Protein AF-A0A7S2KWD7-F1 (afdb_monomer_lite)

Structure (mmCIF, N/CA/C/O backbone):
data_AF-A0A7S2KWD7-F1
#
_entry.id   AF-A0A7S2KWD7-F1
#
loop_
_atom_site.group_PDB
_atom_site.id
_atom_site.type_symbol
_atom_site.label_atom_id
_atom_site.label_alt_id
_atom_site.label_comp_id
_atom_site.label_asym_id
_atom_site.label_entity_id
_atom_site.label_seq_id
_atom_site.pdbx_PDB_ins_code
_atom_site.Cartn_x
_atom_site.Cartn_y
_atom_site.Cartn_z
_atom_site.occupancy
_atom_site.B_iso_or_equiv
_atom_site.auth_seq_id
_atom_site.auth_comp_id
_atom_site.auth_asym_id
_atom_site.auth_atom_id
_atom_site.pdbx_PDB_model_num
ATOM 1 N N . ALA A 1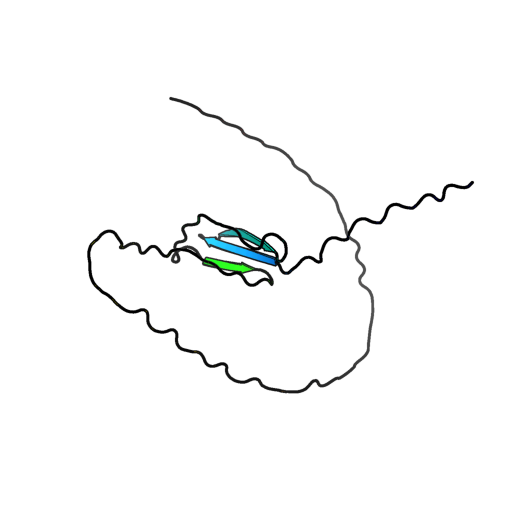 1 ? -56.357 11.010 29.139 1.00 71.75 1 ALA A N 1
ATOM 2 C CA . ALA A 1 1 ? -55.331 9.979 28.880 1.00 71.75 1 ALA A CA 1
ATOM 3 C C . ALA A 1 1 ? -54.071 10.663 28.357 1.00 71.75 1 ALA A C 1
ATOM 5 O O . ALA A 1 1 ? -54.087 11.171 27.242 1.00 71.75 1 ALA A O 1
ATOM 6 N N . ALA A 1 2 ? -53.022 10.767 29.175 1.00 66.56 2 ALA A N 1
ATOM 7 C CA . ALA A 1 2 ? -51.759 11.371 28.756 1.00 66.56 2 ALA A CA 1
ATOM 8 C C . ALA A 1 2 ? -51.021 10.394 27.831 1.00 66.56 2 ALA A C 1
ATOM 10 O O . ALA A 1 2 ? -50.667 9.289 28.241 1.00 66.56 2 ALA A O 1
ATOM 11 N N . ARG A 1 3 ? -50.831 10.773 26.564 1.00 73.19 3 ARG A N 1
ATOM 12 C CA . ARG A 1 3 ? -50.020 9.997 25.624 1.00 73.19 3 ARG A CA 1
ATOM 13 C C . ARG A 1 3 ? -48.555 10.194 26.002 1.00 73.19 3 ARG A C 1
ATOM 15 O O . ARG A 1 3 ? -48.004 11.272 25.809 1.00 73.19 3 ARG A O 1
ATOM 22 N N . SER A 1 4 ? -47.950 9.162 26.583 1.00 80.06 4 SER A N 1
ATOM 23 C CA . SER A 1 4 ? -46.514 9.123 26.851 1.00 80.06 4 SER A CA 1
ATOM 24 C C . SER A 1 4 ? -45.767 9.181 25.516 1.00 80.06 4 SER A C 1
ATOM 26 O O . SER A 1 4 ? -45.816 8.238 24.724 1.00 80.06 4 SER A O 1
ATOM 28 N N . ALA A 1 5 ? -45.133 10.320 25.236 1.00 79.56 5 ALA A N 1
ATOM 29 C CA . ALA A 1 5 ? -44.281 10.488 24.071 1.00 79.56 5 ALA A CA 1
ATOM 30 C C . ALA A 1 5 ? -43.017 9.644 24.273 1.00 79.56 5 ALA A C 1
ATOM 32 O O . ALA A 1 5 ? -42.166 9.963 25.106 1.00 79.56 5 ALA A O 1
ATOM 33 N N . ARG A 1 6 ? -42.899 8.541 23.527 1.00 84.50 6 ARG A N 1
ATOM 34 C CA . ARG A 1 6 ? -41.648 7.783 23.473 1.00 84.50 6 ARG A CA 1
ATOM 35 C C . ARG A 1 6 ? -40.600 8.669 22.815 1.00 84.50 6 ARG A C 1
ATOM 37 O O . ARG A 1 6 ? -40.788 9.118 21.687 1.00 84.50 6 ARG A O 1
ATOM 44 N N . ARG A 1 7 ? -39.507 8.930 23.531 1.00 86.25 7 ARG A N 1
ATOM 45 C CA . ARG A 1 7 ? -38.340 9.582 22.938 1.00 86.25 7 ARG A CA 1
ATOM 46 C C . ARG A 1 7 ? -37.785 8.683 21.827 1.00 86.25 7 ARG A C 1
ATOM 48 O O . ARG A 1 7 ? -37.736 7.467 22.032 1.00 86.25 7 ARG A O 1
ATOM 55 N N . PRO A 1 8 ? -37.386 9.255 20.680 1.00 86.62 8 PRO A N 1
ATOM 56 C CA . PRO A 1 8 ? -36.712 8.491 19.643 1.00 86.62 8 PRO A CA 1
ATOM 57 C C . PRO A 1 8 ? -35.445 7.862 20.225 1.00 86.62 8 PRO A C 1
ATOM 59 O O . PRO A 1 8 ? -34.755 8.475 21.046 1.00 86.62 8 PRO A O 1
ATOM 62 N N . ALA A 1 9 ? -35.175 6.617 19.832 1.00 90.19 9 ALA A N 1
ATOM 63 C CA . ALA A 1 9 ? -33.938 5.952 20.205 1.00 90.19 9 ALA A CA 1
ATOM 64 C C . ALA A 1 9 ? -32.745 6.756 19.653 1.00 90.19 9 ALA A C 1
ATOM 66 O O . ALA A 1 9 ? -32.841 7.290 18.544 1.00 90.19 9 ALA A O 1
ATOM 67 N N . PRO A 1 10 ? -31.640 6.874 20.409 1.00 91.44 10 PRO A N 1
ATOM 68 C CA . PRO A 1 10 ? -30.442 7.523 19.898 1.00 91.44 10 PRO A CA 1
ATOM 69 C C . PRO A 1 10 ? -29.923 6.770 18.664 1.00 91.44 10 PRO A C 1
ATOM 71 O O . PRO A 1 10 ? -30.081 5.545 18.593 1.00 91.44 10 PRO A O 1
ATOM 74 N N . PRO A 1 11 ? -29.299 7.473 17.703 1.00 90.75 11 PRO A N 1
ATOM 75 C CA . PRO A 1 11 ? -28.731 6.825 16.531 1.00 90.75 11 PRO A CA 1
ATOM 76 C C . PRO A 1 11 ? -27.655 5.806 16.944 1.00 90.75 11 PRO A C 1
ATOM 78 O O . PRO A 1 11 ? -26.985 5.994 17.970 1.00 90.75 11 PRO A O 1
ATOM 81 N N . PRO A 1 12 ? -27.481 4.721 16.169 1.00 88.25 12 PRO A N 1
ATOM 82 C CA . PRO A 1 12 ? -26.415 3.761 16.417 1.00 88.25 12 PRO A CA 1
ATOM 83 C C . PRO A 1 12 ? -25.060 4.473 16.368 1.00 88.25 12 PRO A C 1
ATOM 85 O O . PRO A 1 12 ? -24.816 5.322 15.509 1.00 88.25 12 PRO A O 1
ATOM 88 N N . ARG A 1 13 ? -24.173 4.144 17.313 1.00 86.19 13 ARG A N 1
ATOM 89 C CA . ARG A 1 13 ? -22.806 4.675 17.296 1.00 86.19 13 ARG A CA 1
ATOM 90 C C . ARG A 1 13 ? -22.048 4.057 16.119 1.00 86.19 13 ARG A C 1
ATOM 92 O O . ARG A 1 13 ? -22.214 2.857 15.888 1.00 86.19 13 ARG A O 1
ATOM 99 N N . PRO A 1 14 ? -21.204 4.828 15.414 1.00 81.25 14 PRO A N 1
ATOM 100 C CA . PRO A 1 14 ? -20.344 4.260 14.390 1.00 81.25 14 PRO A CA 1
ATOM 101 C C . PRO A 1 14 ? -19.397 3.225 15.020 1.00 81.25 14 PRO A C 1
ATOM 103 O O . PRO A 1 14 ? -19.004 3.383 16.184 1.00 81.25 14 PRO A O 1
ATOM 106 N N . PRO A 1 15 ? -19.038 2.161 14.282 1.00 78.19 15 PRO A N 1
ATOM 107 C CA . PRO A 1 15 ? -18.073 1.184 14.761 1.00 78.19 15 PRO A CA 1
ATOM 108 C C . PRO A 1 15 ? -16.725 1.864 15.059 1.00 78.19 15 PRO A C 1
ATOM 110 O O . PRO A 1 15 ? -16.382 2.866 14.419 1.00 78.19 15 PRO A O 1
ATOM 113 N N . PRO A 1 16 ? -15.951 1.350 16.033 1.00 81.81 16 PRO A N 1
ATOM 114 C CA . PRO A 1 16 ? -14.609 1.852 16.289 1.00 81.81 16 PRO A CA 1
ATOM 115 C C . PRO A 1 16 ? -13.779 1.746 15.007 1.00 81.81 16 PRO A C 1
ATOM 117 O O . PRO A 1 16 ? -13.805 0.724 14.325 1.00 81.81 16 PRO A O 1
ATOM 120 N N . ALA A 1 17 ? -13.063 2.817 14.666 1.00 86.44 17 ALA A N 1
ATOM 121 C CA . ALA A 1 17 ? -12.204 2.824 13.492 1.00 86.44 17 ALA A CA 1
ATOM 122 C C . ALA A 1 17 ? -11.122 1.746 13.650 1.00 86.44 17 ALA A C 1
ATOM 124 O O . ALA A 1 17 ? -10.287 1.838 14.552 1.00 86.44 17 ALA A O 1
ATOM 125 N N . GLY A 1 18 ? -11.160 0.737 12.779 1.00 90.44 18 GLY A N 1
ATOM 126 C CA . GLY A 1 18 ? -10.138 -0.297 12.721 1.00 90.44 18 GLY A CA 1
ATOM 127 C C . GLY A 1 18 ? -8.764 0.254 12.309 1.00 90.44 18 GLY A C 1
ATOM 128 O O . GLY A 1 18 ? -8.650 1.421 11.902 1.00 90.44 18 GLY A O 1
ATOM 129 N N . PRO A 1 19 ? -7.706 -0.569 12.421 1.00 95.94 19 PRO A N 1
ATOM 130 C CA . PRO A 1 19 ? -6.393 -0.297 11.849 1.00 95.94 19 PRO A CA 1
ATOM 131 C C . PRO A 1 19 ? -6.473 0.222 10.409 1.00 95.94 19 PRO A C 1
ATOM 133 O O . PRO A 1 19 ? -7.304 -0.212 9.613 1.00 95.94 19 PRO A O 1
ATOM 136 N N . ALA A 1 20 ? -5.577 1.146 10.070 1.00 96.94 20 ALA A N 1
ATOM 137 C CA . ALA A 1 20 ? -5.465 1.705 8.729 1.00 96.94 20 ALA A CA 1
ATOM 138 C C . ALA A 1 20 ? -4.027 1.605 8.215 1.00 96.94 20 ALA A C 1
ATOM 140 O O . ALA A 1 20 ? -3.071 1.602 9.007 1.00 96.94 20 ALA A O 1
ATOM 141 N N . ALA A 1 21 ? -3.890 1.550 6.893 1.00 98.25 21 ALA A N 1
ATOM 142 C CA . ALA A 1 21 ? -2.627 1.609 6.179 1.00 98.25 21 ALA A CA 1
ATOM 143 C C . ALA A 1 21 ? -2.726 2.508 4.941 1.00 98.25 21 ALA A C 1
ATOM 145 O O . ALA A 1 21 ? -3.780 2.638 4.326 1.00 98.25 21 ALA A O 1
ATOM 146 N N . LYS A 1 22 ? -1.608 3.128 4.575 1.00 98.31 22 LYS A N 1
ATOM 147 C CA . LYS A 1 22 ? -1.420 3.871 3.332 1.00 98.31 22 LYS A CA 1
ATOM 148 C C . LYS A 1 22 ? -0.261 3.251 2.569 1.00 98.31 22 LYS A C 1
ATOM 150 O O . LYS A 1 22 ? 0.811 3.053 3.145 1.00 98.31 22 LYS A O 1
ATOM 155 N N . VAL A 1 23 ? -0.482 2.939 1.301 1.00 98.25 23 VAL A N 1
ATOM 156 C CA . VAL A 1 23 ? 0.549 2.423 0.399 1.00 98.25 23 VAL A CA 1
ATOM 157 C C . VAL A 1 23 ? 1.126 3.597 -0.373 1.00 98.25 23 VAL A C 1
ATOM 159 O O . VAL A 1 23 ? 0.378 4.423 -0.895 1.00 98.25 23 VAL A O 1
ATOM 162 N N . PHE A 1 24 ? 2.450 3.669 -0.428 1.00 98.44 24 PHE A N 1
ATOM 163 C CA . PHE A 1 24 ? 3.175 4.724 -1.110 1.00 98.44 24 PHE A CA 1
ATOM 164 C C . PHE A 1 24 ? 4.118 4.159 -2.165 1.00 98.44 24 PHE A C 1
ATOM 166 O O . PHE A 1 24 ? 4.769 3.138 -1.928 1.00 98.44 24 PHE A O 1
ATOM 173 N N . VAL A 1 25 ? 4.242 4.884 -3.271 1.00 98.19 25 VAL A N 1
ATOM 174 C CA . VAL A 1 25 ? 5.248 4.675 -4.313 1.00 98.19 25 VAL A CA 1
ATOM 175 C C . VAL A 1 25 ? 6.177 5.882 -4.302 1.00 98.19 25 VAL A C 1
ATOM 177 O O . VAL A 1 25 ? 5.710 7.015 -4.354 1.00 98.19 25 VAL A O 1
ATOM 180 N N . GLU A 1 26 ? 7.478 5.649 -4.194 1.00 98.12 26 GLU A N 1
ATOM 181 C CA . GLU A 1 26 ? 8.504 6.684 -4.322 1.00 98.12 26 GLU A CA 1
ATOM 182 C C . GLU A 1 26 ? 9.200 6.535 -5.676 1.00 98.12 26 GLU A C 1
ATOM 184 O O . GLU A 1 26 ? 9.701 5.449 -5.964 1.00 98.12 26 GLU A O 1
ATOM 189 N N . ARG A 1 27 ? 9.211 7.590 -6.497 1.00 97.38 27 ARG A N 1
ATOM 190 C CA . ARG A 1 27 ? 9.864 7.633 -7.815 1.00 97.38 27 ARG A CA 1
ATOM 191 C C . ARG A 1 27 ? 10.443 9.027 -8.034 1.00 97.38 27 ARG A C 1
ATOM 193 O O . ARG A 1 27 ? 9.786 10.015 -7.734 1.00 97.38 27 ARG A O 1
ATOM 200 N N . GLY A 1 28 ? 11.686 9.116 -8.509 1.00 95.44 28 GLY A N 1
ATOM 201 C CA . GLY A 1 28 ? 12.330 10.414 -8.764 1.00 95.44 28 GLY A CA 1
ATOM 202 C C . GLY A 1 28 ? 12.528 11.290 -7.516 1.00 95.44 28 GLY A C 1
ATOM 203 O O . GLY A 1 28 ? 12.679 12.498 -7.638 1.00 95.44 28 GLY A O 1
ATOM 204 N N . GLY A 1 29 ? 12.518 10.700 -6.315 1.00 95.62 29 GLY A N 1
ATOM 205 C CA . GLY A 1 29 ? 12.588 11.435 -5.045 1.00 95.62 29 GLY A CA 1
ATOM 206 C C . GLY A 1 29 ? 11.244 11.980 -4.548 1.00 95.62 29 GLY A C 1
ATOM 207 O O . GLY A 1 29 ? 11.178 12.495 -3.433 1.00 95.62 29 GLY A O 1
ATOM 208 N N . GLU A 1 30 ? 10.170 11.816 -5.320 1.00 97.88 30 GLU A N 1
ATOM 209 C CA . GLU A 1 30 ? 8.810 12.168 -4.922 1.00 97.88 30 GLU A CA 1
ATOM 210 C C . GLU A 1 30 ? 8.051 10.940 -4.424 1.00 97.88 30 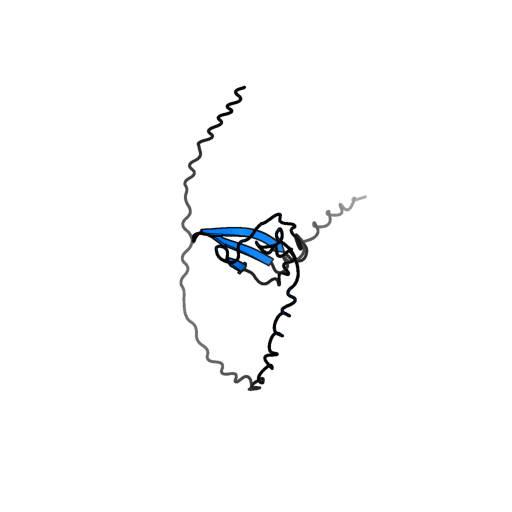GLU A C 1
ATOM 212 O O . GLU A 1 30 ? 8.280 9.817 -4.877 1.00 97.88 30 GLU A O 1
ATOM 217 N N . LYS A 1 31 ? 7.141 11.144 -3.466 1.00 98.12 31 LYS A N 1
ATOM 218 C CA . LYS A 1 31 ? 6.403 10.071 -2.795 1.00 98.12 31 LYS A CA 1
ATOM 219 C C . LYS A 1 31 ? 4.898 10.256 -2.951 1.00 98.12 31 LYS A C 1
ATOM 221 O O . LYS A 1 31 ? 4.323 11.182 -2.387 1.00 98.12 31 LYS A O 1
ATOM 226 N N . TYR A 1 32 ? 4.253 9.301 -3.610 1.00 98.25 32 TYR A N 1
ATOM 227 C CA . TYR A 1 32 ? 2.828 9.320 -3.937 1.00 98.25 32 TYR A CA 1
ATOM 228 C C . TYR A 1 32 ? 2.061 8.307 -3.093 1.00 98.25 32 TYR A C 1
ATOM 230 O O . TYR A 1 32 ? 2.498 7.167 -2.940 1.00 98.25 32 TYR A O 1
ATOM 238 N N . ALA A 1 33 ? 0.910 8.697 -2.543 1.00 98.00 33 ALA A N 1
ATOM 239 C CA . ALA A 1 33 ? 0.003 7.775 -1.862 1.00 98.00 33 ALA A CA 1
ATOM 240 C C . ALA A 1 33 ? -0.955 7.148 -2.884 1.00 98.00 33 ALA A C 1
ATOM 242 O O . ALA A 1 33 ? -1.816 7.840 -3.414 1.00 98.00 33 ALA A O 1
ATOM 243 N N . VAL A 1 34 ? -0.820 5.845 -3.141 1.00 98.06 34 VAL A N 1
ATOM 244 C CA . VAL A 1 34 ? -1.590 5.143 -4.189 1.00 98.06 34 VAL A CA 1
ATOM 245 C C . VAL A 1 34 ? -2.814 4.398 -3.654 1.00 98.06 34 VAL A C 1
ATOM 247 O O . VAL A 1 34 ? -3.743 4.123 -4.400 1.00 98.06 34 VAL A O 1
ATOM 250 N N . ALA A 1 35 ? -2.846 4.076 -2.357 1.00 98.12 35 ALA A N 1
ATOM 251 C CA . ALA A 1 35 ? -4.017 3.475 -1.720 1.00 98.12 35 ALA A CA 1
ATOM 252 C C . ALA A 1 35 ? -4.099 3.823 -0.231 1.00 98.12 35 ALA A C 1
ATOM 254 O O . ALA A 1 35 ? -3.082 3.889 0.463 1.00 98.12 35 ALA A O 1
ATOM 255 N N . CYS A 1 36 ? -5.326 3.978 0.272 1.00 97.62 36 CYS A N 1
ATOM 256 C CA . CYS A 1 36 ? -5.637 4.090 1.695 1.00 97.62 36 CYS A CA 1
ATOM 257 C C . CYS A 1 36 ? -6.588 2.953 2.084 1.00 97.62 36 CYS A C 1
ATOM 259 O O . CYS A 1 36 ? -7.724 2.910 1.625 1.00 97.62 36 CYS A O 1
ATOM 261 N N . LEU A 1 37 ? -6.120 2.043 2.933 1.00 97.38 37 LEU A N 1
ATOM 262 C CA . LEU A 1 37 ? -6.864 0.872 3.385 1.00 97.38 37 LEU A CA 1
ATOM 263 C C . LEU A 1 37 ? -7.236 1.011 4.862 1.00 97.38 37 LEU A C 1
ATOM 265 O O . LEU A 1 37 ? -6.463 1.544 5.665 1.00 97.38 37 LEU A O 1
ATOM 269 N N . LYS A 1 38 ? -8.416 0.520 5.233 1.00 96.62 38 LYS A N 1
ATOM 270 C CA . LYS A 1 38 ? -8.940 0.556 6.599 1.00 96.62 38 LYS A CA 1
ATOM 271 C C . LYS A 1 38 ? -9.779 -0.685 6.888 1.00 96.62 38 LYS A C 1
ATOM 273 O O . LYS A 1 38 ? -10.739 -0.954 6.172 1.00 96.62 38 LYS A O 1
ATOM 278 N N . GLU A 1 39 ? -9.445 -1.376 7.973 1.00 94.12 39 GLU A N 1
ATOM 279 C CA . GLU A 1 39 ? -10.181 -2.550 8.452 1.00 94.12 39 GLU A CA 1
ATOM 280 C C . GLU A 1 39 ? -11.627 -2.179 8.819 1.00 94.12 39 GLU A C 1
ATOM 282 O O . GLU A 1 39 ? -11.876 -1.155 9.471 1.00 94.12 39 GLU A O 1
ATOM 287 N N . GLY A 1 40 ? -12.583 -2.991 8.362 1.00 91.38 40 GLY A N 1
ATOM 288 C CA . GLY A 1 40 ? -14.017 -2.713 8.483 1.00 91.38 40 GLY A CA 1
ATOM 289 C C . GLY A 1 40 ? -14.528 -1.574 7.588 1.00 91.38 40 GLY A C 1
ATOM 290 O O . GLY A 1 40 ? -15.636 -1.080 7.803 1.00 91.38 40 GLY A O 1
ATOM 291 N N . GLY A 1 41 ? -13.723 -1.126 6.620 1.00 92.56 41 GLY A N 1
ATOM 292 C CA . GLY A 1 41 ? -14.074 -0.117 5.620 1.00 92.56 41 GLY A CA 1
ATOM 293 C C . GLY A 1 41 ? -13.579 -0.524 4.233 1.00 92.56 41 GLY A C 1
ATOM 294 O O . GLY A 1 41 ? -14.095 -1.467 3.641 1.00 92.56 41 GLY A O 1
ATOM 295 N N . GLN A 1 42 ? -12.581 0.190 3.708 1.00 95.00 42 GLN A N 1
ATOM 296 C CA . GLN A 1 42 ? -11.936 -0.149 2.439 1.00 95.00 42 GLN A CA 1
ATOM 297 C C . GLN A 1 42 ? -10.762 -1.098 2.687 1.00 95.00 42 GLN A C 1
ATOM 299 O O . GLN A 1 42 ? -9.652 -0.669 2.992 1.00 95.00 42 GLN A O 1
ATOM 304 N N . GLU A 1 43 ? -11.017 -2.398 2.588 1.00 95.75 43 GLU A N 1
ATOM 305 C CA . GLU A 1 43 ? -10.027 -3.439 2.904 1.00 95.75 43 GLU A CA 1
ATOM 306 C C . GLU A 1 43 ? -9.208 -3.878 1.681 1.00 95.75 43 GLU A C 1
ATOM 308 O O . GLU A 1 43 ? -8.120 -4.429 1.829 1.00 95.75 43 GLU A O 1
ATOM 313 N N . CYS A 1 44 ? -9.694 -3.586 0.471 1.00 96.50 44 CYS A N 1
ATOM 314 C CA . CYS A 1 44 ? -9.007 -3.854 -0.789 1.00 96.50 44 CYS A CA 1
ATOM 315 C C . CYS A 1 44 ? -9.108 -2.654 -1.742 1.00 96.50 44 CYS A C 1
ATOM 317 O O . CYS A 1 44 ? -10.039 -1.851 -1.667 1.00 96.50 44 CYS A O 1
ATOM 319 N N . CYS A 1 45 ? -8.119 -2.520 -2.624 1.00 97.62 45 CYS A N 1
ATOM 320 C CA . CYS A 1 45 ? -8.066 -1.489 -3.654 1.00 97.62 45 CYS A CA 1
ATOM 321 C C . CYS A 1 45 ? -7.364 -2.089 -4.875 1.00 97.62 45 CYS A C 1
ATOM 323 O O . CYS A 1 45 ? -6.202 -2.479 -4.769 1.00 97.62 45 CYS A O 1
ATOM 325 N N . ALA A 1 46 ? -8.077 -2.210 -5.996 1.00 97.88 46 ALA A N 1
ATOM 326 C CA . ALA A 1 46 ? -7.480 -2.620 -7.262 1.00 97.88 46 ALA A CA 1
ATOM 327 C C . ALA A 1 46 ? -6.801 -1.402 -7.890 1.00 97.88 46 ALA A C 1
ATOM 329 O O . ALA A 1 46 ? -7.399 -0.329 -7.954 1.00 97.88 46 ALA A O 1
ATOM 330 N N . LEU A 1 47 ? -5.551 -1.569 -8.303 1.00 97.19 47 LEU A N 1
ATOM 331 C CA . LEU A 1 47 ? -4.741 -0.518 -8.899 1.00 97.19 47 LEU A CA 1
ATOM 332 C C . LEU A 1 47 ? -4.194 -1.043 -10.221 1.00 97.19 47 LEU A C 1
ATOM 334 O O . LEU A 1 47 ? -3.721 -2.178 -10.270 1.00 97.19 47 LEU A O 1
ATOM 338 N N . ASP A 1 48 ? -4.244 -0.213 -11.254 1.00 96.94 48 ASP A N 1
ATOM 339 C CA . ASP A 1 48 ? -3.578 -0.470 -12.526 1.00 96.94 48 ASP A CA 1
ATOM 340 C C . ASP A 1 48 ? -2.259 0.309 -12.527 1.00 96.94 48 ASP A C 1
ATOM 342 O O . ASP A 1 48 ? -2.227 1.511 -12.790 1.00 96.94 48 ASP A O 1
ATOM 346 N N . LEU A 1 49 ? -1.191 -0.339 -12.055 1.00 95.25 49 LEU A N 1
ATOM 347 C CA . LEU A 1 49 ? 0.118 0.283 -11.860 1.00 95.25 49 LEU A CA 1
ATOM 348 C C . LEU A 1 49 ? 1.213 -0.580 -12.474 1.00 95.25 49 LEU A C 1
ATOM 350 O O . LEU A 1 49 ? 1.394 -1.735 -12.089 1.00 95.25 49 LEU A O 1
ATOM 354 N N . PHE A 1 50 ? 2.015 0.043 -13.331 1.00 94.69 50 PHE A N 1
ATOM 355 C CA . PHE A 1 50 ? 3.269 -0.507 -13.827 1.00 94.69 50 PHE A CA 1
ATOM 356 C C . PHE A 1 50 ? 4.416 0.104 -13.021 1.00 94.69 50 PHE A C 1
ATOM 358 O O . PHE A 1 50 ? 4.565 1.325 -12.960 1.00 94.69 50 PHE A O 1
ATOM 365 N N . LEU A 1 51 ? 5.19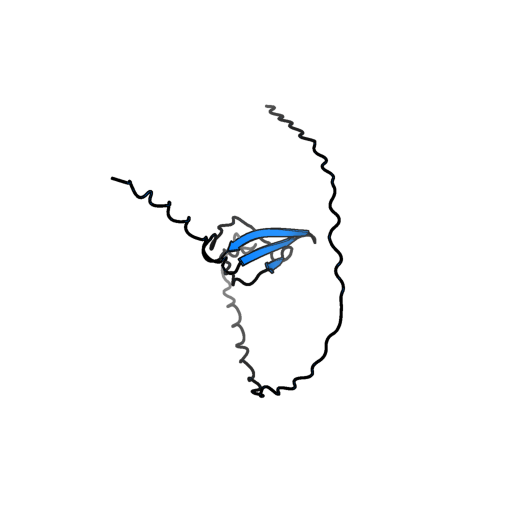9 -0.742 -12.349 1.00 94.44 51 LEU A N 1
ATOM 366 C CA . LEU A 1 51 ? 6.284 -0.313 -11.468 1.00 94.44 51 LEU A CA 1
ATOM 367 C C . LEU A 1 51 ? 7.605 -0.926 -11.928 1.00 94.44 51 LEU A C 1
ATOM 3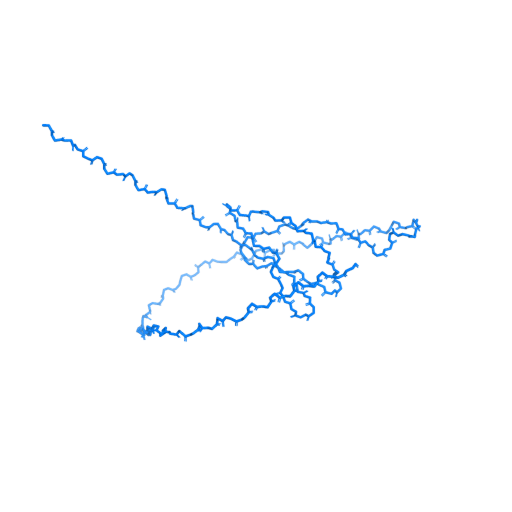69 O O . LEU A 1 51 ? 7.768 -2.144 -11.878 1.00 94.44 51 LEU A O 1
ATOM 373 N N . ASP A 1 52 ? 8.568 -0.080 -12.290 1.00 93.62 52 ASP A N 1
ATOM 374 C CA . ASP A 1 52 ? 9.953 -0.512 -12.469 1.00 93.62 52 ASP A CA 1
ATOM 375 C C . ASP A 1 52 ? 10.670 -0.509 -11.113 1.00 93.62 52 ASP A C 1
ATOM 377 O O . ASP A 1 52 ? 10.841 0.534 -10.483 1.00 93.62 52 ASP A O 1
ATOM 381 N N . LEU A 1 53 ? 11.122 -1.682 -10.664 1.00 89.88 53 LEU A N 1
ATOM 382 C CA . LEU A 1 53 ? 11.854 -1.847 -9.404 1.00 89.88 53 LEU A CA 1
ATOM 383 C C . LEU A 1 53 ? 13.212 -1.121 -9.383 1.00 89.88 53 LEU A C 1
ATOM 385 O O . LEU A 1 53 ? 13.776 -0.937 -8.303 1.00 89.88 53 LEU A O 1
ATOM 389 N N . LYS A 1 54 ? 13.754 -0.726 -10.542 1.00 93.00 54 LYS A N 1
ATOM 390 C CA . LYS A 1 54 ? 14.987 0.071 -10.640 1.00 93.00 54 LYS A CA 1
ATOM 391 C C . LYS A 1 54 ? 14.748 1.533 -10.254 1.00 93.00 54 LYS A C 1
ATOM 393 O O . LYS A 1 54 ? 15.642 2.164 -9.694 1.00 93.00 54 LYS A O 1
ATOM 398 N N . GLU A 1 55 ? 13.555 2.057 -10.531 1.00 94.88 55 GLU A N 1
ATOM 399 C CA . GLU A 1 55 ? 13.221 3.479 -10.371 1.00 94.88 55 GLU A CA 1
ATOM 400 C C . GLU A 1 55 ? 12.219 3.759 -9.247 1.00 94.88 55 GLU A C 1
ATOM 402 O O . GLU A 1 55 ? 12.165 4.879 -8.735 1.00 94.88 55 GLU A O 1
ATOM 407 N N . ALA A 1 56 ? 11.409 2.764 -8.882 1.00 96.56 56 ALA A N 1
ATOM 408 C CA . ALA A 1 56 ? 10.301 2.909 -7.957 1.00 96.56 56 ALA A CA 1
ATOM 409 C C . ALA A 1 56 ? 10.484 2.051 -6.702 1.00 96.56 56 ALA A C 1
ATOM 411 O O . ALA A 1 56 ? 10.839 0.871 -6.752 1.00 96.56 56 ALA A O 1
ATOM 412 N N . LYS A 1 57 ? 10.162 2.634 -5.546 1.00 96.81 57 LYS A N 1
ATOM 413 C CA . LYS A 1 57 ? 10.185 1.951 -4.252 1.00 96.81 57 LYS A CA 1
ATOM 414 C C . LYS A 1 57 ? 8.814 1.979 -3.596 1.00 96.81 57 LYS A C 1
ATOM 416 O O . LYS A 1 57 ? 8.244 3.038 -3.346 1.00 96.81 57 LYS A O 1
ATOM 421 N N . LEU A 1 58 ? 8.314 0.801 -3.235 1.00 96.50 58 LEU A N 1
ATOM 422 C CA . LEU A 1 58 ? 7.085 0.661 -2.461 1.00 96.50 58 LEU A CA 1
ATOM 423 C C . LEU A 1 58 ? 7.362 0.798 -0.961 1.00 96.50 58 LEU A C 1
ATOM 425 O O . LEU A 1 58 ? 8.321 0.237 -0.427 1.00 96.50 58 LEU A O 1
ATOM 429 N N . SER A 1 59 ? 6.491 1.515 -0.255 1.00 97.50 59 SER A N 1
ATOM 430 C CA . SER A 1 59 ? 6.486 1.558 1.208 1.00 97.50 59 SER A CA 1
ATOM 431 C C . SER A 1 59 ? 5.063 1.566 1.758 1.00 97.50 59 SER A C 1
ATOM 433 O O . SER A 1 59 ? 4.142 2.078 1.131 1.00 97.50 59 SER A O 1
ATOM 435 N N . VAL A 1 60 ? 4.874 0.993 2.947 1.00 97.94 60 VAL A N 1
ATOM 436 C CA . VAL A 1 60 ? 3.575 0.957 3.632 1.00 97.94 60 VAL A CA 1
ATOM 437 C C . VAL A 1 60 ? 3.697 1.722 4.943 1.00 97.94 60 VAL A C 1
ATOM 439 O O . VAL A 1 60 ? 4.600 1.467 5.737 1.00 97.94 60 VAL A O 1
ATOM 442 N N . GLY A 1 61 ? 2.795 2.674 5.166 1.00 97.44 61 GLY A N 1
ATOM 443 C CA . GLY A 1 61 ? 2.643 3.373 6.439 1.00 97.44 61 GLY A CA 1
ATOM 444 C C . GLY A 1 61 ? 1.355 2.953 7.138 1.00 97.44 61 GLY A C 1
ATOM 445 O O . GLY A 1 61 ? 0.350 2.716 6.481 1.00 97.44 61 GLY A O 1
ATOM 446 N N . GLY A 1 62 ? 1.353 2.899 8.467 1.00 97.12 62 GLY A N 1
ATOM 447 C CA . GLY A 1 62 ? 0.168 2.561 9.259 1.00 97.12 62 GLY A CA 1
ATOM 448 C C . GLY A 1 62 ? 0.344 1.300 10.098 1.00 97.12 62 GLY A C 1
ATOM 449 O O . GLY A 1 62 ? 1.454 0.806 10.271 1.00 97.12 62 GLY A O 1
ATOM 450 N N . LYS A 1 63 ? -0.759 0.829 10.686 1.00 96.06 63 LYS A N 1
ATOM 451 C CA . LYS A 1 63 ? -0.772 -0.318 11.614 1.00 96.06 63 LYS A CA 1
ATOM 452 C C . LYS A 1 63 ? -1.384 -1.575 11.000 1.00 96.06 63 LYS A C 1
ATOM 454 O O . LYS A 1 63 ? -1.214 -2.649 11.567 1.00 96.06 63 LYS A O 1
ATOM 459 N N . ALA A 1 64 ? -2.112 -1.438 9.893 1.00 96.69 64 ALA A N 1
ATOM 460 C CA . ALA A 1 64 ? -2.700 -2.575 9.201 1.00 96.69 64 ALA A CA 1
ATOM 461 C C . ALA A 1 64 ? -1.644 -3.300 8.350 1.00 96.69 64 ALA A C 1
ATOM 463 O O . ALA A 1 64 ? -0.788 -2.667 7.728 1.00 96.69 64 ALA A O 1
ATOM 464 N N . THR A 1 65 ? -1.717 -4.629 8.319 1.00 96.31 65 THR A N 1
ATOM 465 C CA . THR A 1 65 ? -0.928 -5.456 7.402 1.00 96.31 65 THR A CA 1
ATOM 466 C C . THR A 1 65 ? -1.535 -5.369 6.006 1.00 96.31 65 THR A C 1
ATOM 468 O O . THR A 1 65 ? -2.742 -5.520 5.849 1.00 96.31 65 THR A O 1
ATOM 471 N N . VAL A 1 66 ? -0.701 -5.132 4.994 1.00 97.69 66 VAL A N 1
ATOM 472 C CA . VAL A 1 66 ? -1.131 -5.022 3.595 1.00 97.69 66 VAL A CA 1
ATOM 473 C C . VAL A 1 66 ? -0.515 -6.160 2.793 1.00 97.69 66 VAL A C 1
ATOM 475 O O . VAL A 1 66 ? 0.689 -6.397 2.880 1.00 97.69 66 VAL A O 1
ATOM 478 N N . HIS A 1 67 ? -1.341 -6.844 2.004 1.00 97.50 67 HIS A N 1
ATOM 479 C CA . HIS A 1 67 ? -0.906 -7.828 1.019 1.00 97.50 67 HIS A CA 1
ATOM 480 C C . HIS A 1 67 ? -0.991 -7.205 -0.373 1.00 97.50 67 HIS A C 1
ATOM 482 O O . HIS A 1 67 ? -2.029 -6.660 -0.740 1.00 97.50 67 HIS A O 1
ATOM 488 N N . LEU A 1 68 ? 0.101 -7.278 -1.131 1.00 96.69 68 LEU A N 1
ATOM 489 C CA . LEU A 1 68 ? 0.167 -6.804 -2.510 1.00 96.69 68 LEU A CA 1
ATOM 490 C C . LEU A 1 68 ? 0.214 -8.010 -3.444 1.00 96.69 68 LEU A C 1
ATOM 492 O O . LEU A 1 68 ? 0.965 -8.957 -3.207 1.00 96.69 68 LEU A O 1
ATOM 496 N N . THR A 1 69 ? -0.593 -7.961 -4.494 1.00 97.12 69 THR A N 1
ATOM 497 C CA . THR A 1 69 ? -0.671 -8.984 -5.537 1.00 97.12 69 THR A CA 1
ATOM 498 C C . THR A 1 69 ? -0.538 -8.307 -6.891 1.00 97.12 69 THR A C 1
ATOM 500 O O . THR A 1 69 ? -1.124 -7.247 -7.092 1.00 97.12 69 THR A O 1
ATOM 503 N N . GLY A 1 70 ? 0.197 -8.919 -7.812 1.00 96.00 70 GLY A N 1
ATOM 504 C CA . GLY A 1 70 ? 0.400 -8.395 -9.157 1.00 96.00 70 GLY A CA 1
ATOM 505 C C . GLY A 1 70 ? 1.178 -9.379 -10.020 1.00 96.00 70 GLY A C 1
ATOM 506 O O . GLY A 1 70 ? 1.557 -10.457 -9.552 1.00 96.00 70 GLY A O 1
ATOM 507 N N . TYR A 1 71 ? 1.408 -8.993 -11.269 1.00 95.62 71 TYR A N 1
ATOM 508 C CA . TYR A 1 71 ? 2.222 -9.743 -12.217 1.00 95.62 71 TYR A CA 1
ATOM 509 C C . TYR A 1 71 ? 3.616 -9.124 -12.304 1.00 95.62 71 TYR A C 1
ATOM 511 O O . TYR A 1 71 ? 3.784 -7.920 -12.121 1.00 95.62 71 TYR A O 1
ATOM 519 N N . PHE A 1 72 ? 4.617 -9.964 -12.546 1.00 92.44 72 PHE A N 1
ATOM 520 C CA . PHE A 1 72 ? 5.970 -9.519 -12.847 1.00 92.44 72 PHE A CA 1
ATOM 521 C C . PHE A 1 72 ? 6.199 -9.693 -14.344 1.00 92.44 72 PHE A C 1
ATOM 523 O O . PHE A 1 72 ? 6.178 -10.824 -14.831 1.00 92.44 72 PHE A O 1
ATOM 530 N N . GLU A 1 73 ? 6.406 -8.588 -15.054 1.00 88.25 73 GLU A N 1
ATOM 531 C CA . GLU A 1 73 ? 6.776 -8.601 -16.466 1.00 88.25 73 GLU A CA 1
ATOM 532 C C . GLU A 1 73 ? 8.296 -8.497 -16.584 1.00 88.25 73 GLU A C 1
ATOM 534 O O . GLU A 1 73 ? 8.913 -7.530 -16.135 1.00 88.25 73 GLU A O 1
ATOM 539 N N . SER A 1 74 ? 8.923 -9.525 -17.152 1.00 84.62 74 SER A N 1
ATOM 540 C CA . SER A 1 74 ? 10.332 -9.469 -17.520 1.00 84.62 74 SER A CA 1
ATOM 541 C C . SER A 1 74 ? 10.470 -8.751 -18.862 1.00 84.62 74 SER A C 1
ATOM 543 O O . SER A 1 74 ? 9.785 -9.093 -19.821 1.00 84.62 74 SER A O 1
ATOM 545 N N . GLU A 1 75 ? 11.423 -7.820 -18.978 1.00 74.50 75 GLU A N 1
ATOM 546 C CA . GLU A 1 75 ? 11.721 -7.057 -20.213 1.00 74.50 75 GLU A CA 1
ATOM 547 C C . GLU A 1 75 ? 12.160 -7.929 -21.416 1.00 74.50 75 GLU A C 1
ATOM 549 O O . GLU A 1 75 ? 12.597 -7.417 -22.440 1.00 74.50 75 GLU A O 1
ATOM 554 N N . LYS A 1 76 ? 12.110 -9.259 -21.291 1.00 64.50 76 LYS A N 1
ATOM 555 C CA . LYS A 1 76 ? 12.745 -10.224 -22.193 1.00 64.50 76 LYS A CA 1
ATOM 556 C C . LYS A 1 76 ? 11.770 -11.183 -22.875 1.00 64.50 76 LYS A C 1
ATOM 558 O O . LYS A 1 76 ? 12.209 -12.172 -23.448 1.00 64.50 76 LYS A O 1
ATOM 563 N N . MET A 1 77 ? 10.464 -10.940 -22.791 1.00 55.19 77 MET A N 1
ATOM 564 C CA . MET A 1 77 ? 9.455 -11.921 -23.202 1.00 55.19 77 MET A CA 1
ATOM 565 C C . MET A 1 77 ? 8.934 -11.737 -24.638 1.00 55.19 77 MET A C 1
ATOM 567 O O . MET A 1 77 ? 7.752 -11.950 -24.877 1.00 55.19 77 MET A O 1
ATOM 571 N N . ASP A 1 78 ? 9.817 -11.391 -25.583 1.00 57.00 78 ASP A N 1
ATOM 572 C CA . ASP A 1 78 ? 9.521 -11.459 -27.029 1.00 57.00 78 ASP A CA 1
ATOM 573 C C . ASP A 1 78 ? 10.677 -12.036 -27.872 1.00 57.00 78 ASP A C 1
ATOM 575 O O . ASP A 1 78 ? 10.704 -11.856 -29.079 1.00 57.00 78 ASP A O 1
ATOM 579 N N . ASP A 1 79 ? 11.643 -12.747 -27.275 1.00 56.31 79 ASP A N 1
ATOM 580 C CA . ASP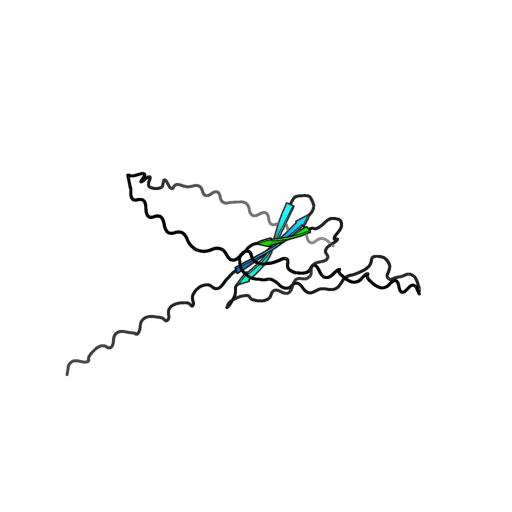 A 1 79 ? 12.647 -13.471 -28.072 1.00 56.31 79 ASP A CA 1
ATOM 581 C C . ASP A 1 79 ? 13.048 -14.786 -27.383 1.00 56.31 79 ASP A C 1
ATOM 583 O O . ASP A 1 79 ? 13.910 -14.841 -26.511 1.00 56.31 79 ASP A O 1
ATOM 587 N N . GLU A 1 80 ? 12.299 -15.827 -27.746 1.00 54.25 80 GLU A N 1
ATOM 588 C CA . GLU A 1 80 ? 12.751 -17.211 -27.918 1.00 54.25 80 GLU A CA 1
ATOM 589 C C . GLU A 1 80 ? 13.505 -17.918 -26.760 1.00 54.25 80 GLU A C 1
ATOM 591 O O . GLU A 1 80 ? 14.704 -17.780 -26.570 1.00 54.25 80 GLU A O 1
ATOM 596 N N . SER A 1 81 ? 12.776 -18.834 -26.107 1.00 54.66 81 SER A N 1
ATOM 597 C CA . SER A 1 81 ? 13.213 -20.192 -25.724 1.00 54.66 81 SER A CA 1
ATOM 598 C C . SER A 1 81 ? 14.369 -20.418 -24.720 1.00 54.66 81 SER A C 1
ATOM 600 O O . SER A 1 81 ? 15.477 -19.922 -24.845 1.00 54.66 81 SER A O 1
ATOM 602 N N . GLU A 1 82 ? 14.083 -21.323 -23.772 1.00 52.41 82 GLU A N 1
ATOM 603 C CA . GLU A 1 82 ? 15.011 -22.111 -22.937 1.00 52.41 82 GLU A CA 1
ATOM 604 C C . GLU A 1 82 ? 16.184 -21.383 -22.254 1.00 52.41 82 GLU A C 1
ATOM 606 O O . GLU A 1 82 ? 17.305 -21.393 -22.746 1.00 52.41 82 GLU A O 1
ATOM 611 N N . ASP A 1 83 ? 15.985 -20.954 -21.004 1.00 48.59 83 ASP A N 1
ATOM 612 C CA . ASP A 1 83 ? 16.797 -21.532 -19.924 1.00 48.59 83 ASP A CA 1
ATOM 613 C C . ASP A 1 83 ? 16.106 -21.378 -18.563 1.00 48.59 83 ASP A C 1
ATOM 615 O O . ASP A 1 83 ? 15.725 -20.295 -18.116 1.00 48.59 83 ASP A O 1
ATOM 619 N N . SER A 1 84 ? 15.906 -22.520 -17.919 1.00 55.66 84 SER A N 1
ATOM 620 C CA . SER A 1 84 ? 15.246 -22.662 -16.633 1.00 55.66 84 SER A CA 1
ATOM 621 C C . SER A 1 84 ? 16.277 -22.520 -15.515 1.00 55.66 84 SER A C 1
ATOM 623 O O . SER A 1 84 ? 16.697 -23.528 -14.942 1.00 55.66 84 SER A O 1
ATOM 625 N N . GLU A 1 85 ? 16.632 -21.293 -15.129 1.00 56.31 85 GLU A N 1
ATOM 626 C CA . GLU A 1 85 ? 17.387 -21.077 -13.890 1.00 56.31 85 GLU A CA 1
ATOM 627 C C . GLU A 1 85 ? 16.430 -20.858 -12.706 1.00 56.31 85 GLU A C 1
ATOM 629 O O . GLU A 1 85 ? 15.724 -19.856 -12.581 1.00 56.31 85 GLU A O 1
ATOM 634 N N . ALA A 1 86 ? 16.355 -21.874 -11.844 1.00 54.47 86 ALA A N 1
ATOM 635 C CA . ALA A 1 86 ? 15.475 -21.915 -10.685 1.00 54.47 86 ALA A CA 1
ATOM 636 C C . ALA A 1 86 ? 15.772 -20.767 -9.696 1.00 54.47 86 ALA A C 1
ATOM 638 O O . ALA A 1 86 ? 16.933 -20.571 -9.328 1.00 54.47 86 ALA A O 1
ATOM 639 N N . PRO A 1 87 ? 14.753 -20.068 -9.152 1.00 58.62 87 PRO A N 1
ATOM 640 C CA . PRO A 1 87 ? 14.991 -19.068 -8.123 1.00 58.62 87 PRO A CA 1
ATOM 641 C C . PRO A 1 87 ? 15.559 -19.739 -6.869 1.00 58.62 87 PRO A C 1
ATOM 643 O O . PRO A 1 87 ? 14.967 -20.654 -6.282 1.00 58.62 87 PRO A O 1
ATOM 646 N N . ALA A 1 88 ? 16.740 -19.275 -6.465 1.00 58.75 88 ALA A N 1
ATOM 647 C CA . ALA A 1 88 ? 17.420 -19.697 -5.255 1.00 58.75 88 ALA A CA 1
ATOM 648 C C . ALA A 1 88 ? 16.478 -19.588 -4.045 1.00 58.75 88 ALA A C 1
ATOM 650 O O . ALA A 1 88 ? 15.873 -18.552 -3.770 1.00 58.75 88 ALA A O 1
ATOM 651 N N . LYS A 1 89 ? 16.360 -20.702 -3.318 1.00 62.44 89 LYS A N 1
ATOM 652 C CA . LYS A 1 89 ? 15.549 -20.850 -2.106 1.00 62.44 89 LYS A CA 1
ATOM 653 C C . LYS A 1 89 ? 15.820 -19.685 -1.136 1.00 62.44 89 LYS A C 1
ATOM 655 O O . LYS A 1 89 ? 16.984 -19.484 -0.784 1.00 62.44 89 LYS A O 1
ATOM 660 N N . PRO A 1 90 ? 14.796 -18.987 -0.611 1.00 58.25 90 PRO A N 1
ATOM 661 C CA . PRO A 1 90 ? 15.010 -18.052 0.482 1.00 58.25 90 PRO A CA 1
ATOM 662 C C . PRO A 1 90 ? 15.525 -18.828 1.699 1.00 58.25 90 PRO A C 1
ATOM 664 O O . PRO A 1 90 ? 14.889 -19.768 2.192 1.00 58.25 90 PRO A O 1
ATOM 667 N N . ALA A 1 91 ? 16.720 -18.461 2.157 1.00 61.06 91 ALA A N 1
ATOM 668 C CA . ALA A 1 91 ? 17.328 -19.019 3.350 1.00 61.06 91 ALA A CA 1
ATOM 669 C C . ALA A 1 91 ? 16.406 -18.769 4.551 1.00 61.06 91 ALA A C 1
ATOM 671 O O . ALA A 1 91 ? 16.117 -17.630 4.911 1.00 61.06 91 ALA A O 1
ATOM 672 N N . LYS A 1 92 ? 15.950 -19.860 5.176 1.00 58.16 92 LYS A N 1
ATOM 673 C CA . LYS A 1 92 ? 15.245 -19.852 6.460 1.00 58.16 92 LYS A CA 1
ATOM 674 C C . LYS A 1 92 ? 16.134 -19.190 7.516 1.00 58.16 92 LYS A C 1
ATOM 676 O O . LYS A 1 92 ? 17.018 -19.838 8.076 1.00 58.16 92 LYS A O 1
ATOM 681 N N . SER A 1 93 ? 15.886 -17.921 7.819 1.00 60.19 93 SER A N 1
ATOM 682 C CA . SER A 1 93 ? 16.379 -17.294 9.040 1.00 60.19 93 SER A CA 1
ATOM 683 C C . SER A 1 93 ? 15.556 -17.825 10.217 1.00 60.19 93 SER A C 1
ATOM 685 O O . SER A 1 93 ? 14.380 -17.524 10.401 1.00 60.19 93 SER A O 1
ATOM 687 N N . LEU A 1 94 ? 16.187 -18.704 10.993 1.00 66.19 94 LEU A N 1
ATOM 688 C CA . LEU A 1 94 ? 15.691 -19.197 12.275 1.00 66.19 94 LEU A CA 1
ATOM 689 C C . LEU A 1 94 ? 15.401 -18.020 13.229 1.00 66.19 94 LEU A C 1
ATOM 691 O O . LEU A 1 94 ? 16.255 -17.138 13.363 1.00 66.19 94 LEU A O 1
ATOM 695 N N . PRO A 1 95 ? 14.271 -18.018 13.962 1.00 56.97 95 PRO A N 1
ATOM 696 C CA . PRO A 1 95 ? 14.054 -17.069 15.044 1.00 56.97 95 PRO A CA 1
ATOM 697 C C . PRO A 1 95 ? 15.018 -17.384 16.196 1.00 56.97 95 PRO A C 1
ATOM 699 O O . PRO A 1 95 ? 14.865 -18.370 16.921 1.00 56.97 95 PRO A O 1
ATOM 702 N N . LYS A 1 96 ? 16.040 -16.539 16.372 1.00 63.47 96 LYS A N 1
ATOM 703 C CA . LYS A 1 96 ? 16.862 -16.530 17.585 1.00 63.47 96 LYS A CA 1
ATOM 704 C C . LYS A 1 96 ? 16.028 -15.986 18.744 1.00 63.47 96 LYS A C 1
ATOM 706 O O . LYS A 1 96 ? 15.787 -14.792 18.838 1.00 63.47 96 LYS A O 1
ATOM 711 N N . ALA A 1 97 ? 15.610 -16.926 19.586 1.00 59.00 97 ALA A N 1
ATOM 712 C CA . ALA A 1 97 ? 15.562 -16.855 21.042 1.00 59.00 97 ALA A CA 1
ATOM 713 C C . ALA A 1 97 ? 15.076 -15.541 21.686 1.00 59.00 97 ALA A C 1
ATOM 715 O O . ALA A 1 97 ? 15.793 -14.550 21.779 1.00 59.00 97 ALA A O 1
ATOM 716 N N . LEU A 1 98 ? 13.885 -15.641 22.275 1.00 59.38 98 LEU A N 1
ATOM 717 C CA . LEU A 1 98 ? 13.401 -14.835 23.394 1.00 59.38 98 LEU A CA 1
ATOM 718 C C . LEU A 1 98 ? 14.434 -14.781 24.543 1.00 59.38 98 LEU A C 1
ATOM 720 O O . LEU A 1 98 ? 14.749 -15.836 25.102 1.00 59.38 98 LEU A O 1
ATOM 724 N N . PRO A 1 99 ? 14.859 -13.598 25.018 1.00 61.56 99 PRO A N 1
ATOM 725 C CA . PRO A 1 99 ? 15.229 -13.423 26.411 1.00 61.56 99 PRO A CA 1
ATOM 726 C C . PRO A 1 99 ? 13.981 -13.059 27.219 1.00 61.56 99 PRO A C 1
ATOM 728 O O . PRO A 1 99 ? 13.449 -11.952 27.186 1.00 61.56 99 PRO A O 1
ATOM 731 N N . LYS A 1 100 ? 13.527 -14.069 27.951 1.00 59.72 100 LYS A N 1
ATOM 732 C CA . LYS A 1 100 ? 12.604 -14.009 29.077 1.00 59.72 100 LYS A CA 1
ATOM 733 C C . LYS A 1 100 ? 13.322 -13.277 30.222 1.00 59.72 100 LYS A C 1
ATOM 735 O O . LYS A 1 100 ? 14.266 -13.833 30.775 1.00 59.72 100 LYS A O 1
ATOM 740 N N . ALA A 1 101 ? 12.913 -12.057 30.566 1.00 60.94 101 ALA A N 1
ATOM 741 C CA . ALA A 1 101 ? 13.304 -11.417 31.823 1.00 60.94 101 ALA A CA 1
ATOM 742 C C . ALA A 1 101 ? 12.230 -10.429 32.300 1.00 60.94 101 ALA A C 1
ATOM 744 O O . ALA A 1 101 ? 11.590 -9.732 31.519 1.00 60.94 101 ALA A O 1
ATOM 745 N N . GLU A 1 102 ? 12.020 -10.475 33.605 1.00 62.72 102 GLU A N 1
ATOM 746 C CA . GLU A 1 102 ? 10.837 -10.112 34.375 1.00 62.72 102 GLU A CA 1
ATOM 747 C C . GLU A 1 102 ? 10.622 -8.599 34.589 1.00 62.72 102 GLU A C 1
ATOM 749 O O . GLU A 1 102 ? 11.561 -7.807 34.479 1.00 62.72 102 GLU A O 1
ATOM 754 N N . PRO A 1 103 ? 9.390 -8.182 34.954 1.00 55.16 103 PRO A N 1
ATOM 755 C CA . PRO A 1 103 ? 9.069 -6.795 35.257 1.00 55.16 103 PRO A CA 1
ATOM 756 C C . PRO A 1 103 ? 9.601 -6.412 36.644 1.00 55.16 103 PRO A C 1
ATOM 758 O O . PRO A 1 103 ? 9.086 -6.861 37.668 1.00 55.16 103 PRO A O 1
ATOM 761 N N . LYS A 1 104 ? 10.599 -5.525 36.699 1.00 59.47 104 LYS A N 1
ATOM 762 C CA . LYS A 1 104 ? 10.929 -4.804 37.933 1.00 59.47 104 LYS A CA 1
ATOM 763 C C . LYS A 1 104 ? 10.132 -3.509 37.995 1.00 59.47 104 LYS A C 1
ATOM 765 O O . LYS A 1 104 ? 10.425 -2.532 37.314 1.00 59.47 104 LYS A O 1
ATOM 770 N N . ALA A 1 105 ? 9.107 -3.549 38.836 1.00 54.41 105 ALA A N 1
ATOM 771 C CA . ALA A 1 105 ? 8.451 -2.382 39.382 1.00 54.41 105 ALA A CA 1
ATOM 772 C C . ALA A 1 105 ? 9.460 -1.539 40.174 1.00 54.41 105 ALA A C 1
ATOM 774 O O . ALA A 1 105 ? 10.021 -2.025 41.151 1.00 54.41 105 ALA A O 1
ATOM 775 N N . GLU A 1 106 ? 9.613 -0.267 39.818 1.00 55.78 106 GLU A N 1
ATOM 776 C CA . GLU A 1 106 ? 9.994 0.769 40.776 1.00 55.78 106 GLU A CA 1
ATOM 777 C C . GLU A 1 106 ? 9.127 2.004 40.544 1.00 55.78 106 GLU A C 1
ATOM 779 O O . GLU A 1 106 ? 9.267 2.761 39.586 1.00 55.78 106 GLU A O 1
ATOM 784 N N . ALA A 1 107 ? 8.185 2.174 41.466 1.00 55.44 107 ALA A N 1
ATOM 785 C CA . ALA A 1 107 ? 7.459 3.404 41.671 1.00 55.44 107 ALA A CA 1
ATOM 786 C C . ALA A 1 107 ? 8.419 4.481 42.192 1.00 55.44 107 ALA A C 1
ATOM 788 O O . ALA A 1 107 ? 8.959 4.342 43.288 1.00 55.44 107 ALA A O 1
ATOM 789 N N . LYS A 1 108 ? 8.538 5.607 41.484 1.00 58.53 108 LYS A N 1
ATOM 790 C CA . LYS A 1 108 ? 8.881 6.887 42.114 1.00 58.53 108 LYS A CA 1
ATOM 791 C C . LYS A 1 108 ? 7.966 8.000 41.614 1.00 58.53 108 LYS A C 1
ATOM 793 O O . LYS A 1 108 ? 8.035 8.449 40.476 1.00 58.53 108 LYS A O 1
ATOM 798 N N . LYS A 1 109 ? 7.102 8.420 42.544 1.00 53.31 109 LYS A N 1
ATOM 799 C CA . LYS A 1 109 ? 6.491 9.749 42.656 1.00 53.31 109 LYS A CA 1
ATOM 800 C C . LYS A 1 109 ? 7.471 10.847 42.221 1.00 53.31 109 LYS A C 1
ATOM 802 O O . LYS A 1 109 ? 8.569 10.898 42.765 1.00 53.31 109 LYS A O 1
ATOM 807 N N . ALA A 1 110 ? 7.016 11.791 41.402 1.00 56.12 110 ALA A N 1
ATOM 808 C CA . ALA A 1 110 ? 6.663 13.148 41.846 1.00 56.12 110 ALA A CA 1
ATOM 809 C C . ALA A 1 110 ? 6.466 14.088 40.642 1.00 56.12 110 ALA A C 1
ATOM 811 O O . ALA A 1 110 ? 7.332 14.225 39.786 1.00 56.12 110 ALA A O 1
ATOM 812 N N . SER A 1 111 ? 5.310 14.749 40.633 1.00 59.56 111 SER A N 1
ATOM 813 C CA . SER A 1 111 ? 4.945 15.959 39.882 1.00 59.56 111 SER A CA 1
ATOM 814 C C . SER A 1 111 ? 5.990 17.086 40.078 1.00 59.56 111 SER A C 1
ATOM 816 O O . SER A 1 111 ? 6.658 17.057 41.114 1.00 59.56 111 SER A O 1
ATOM 818 N N . PRO A 1 112 ? 6.103 18.131 39.216 1.00 54.94 112 PRO A N 1
ATOM 819 C CA . PRO A 1 112 ? 5.003 19.092 39.045 1.00 54.94 112 PRO A CA 1
ATOM 820 C C . PRO A 1 112 ? 4.902 19.865 37.702 1.00 54.94 112 PRO A C 1
ATOM 822 O O . PRO A 1 112 ? 5.848 20.008 36.942 1.00 54.94 112 PRO A O 1
ATOM 825 N N . LYS A 1 113 ? 3.727 20.497 37.564 1.00 52.47 113 LYS A N 1
ATOM 826 C CA . LYS A 1 113 ? 3.459 21.833 36.994 1.00 52.47 113 LYS A CA 1
ATOM 827 C C . LYS A 1 113 ? 3.600 22.081 35.481 1.00 52.47 113 LYS A C 1
ATOM 829 O O . LYS A 1 113 ? 4.672 22.316 34.955 1.00 52.47 113 LYS A O 1
ATOM 834 N N . ALA A 1 114 ? 2.410 22.278 34.906 1.00 51.44 114 ALA A N 1
ATOM 835 C CA . ALA A 1 114 ? 1.974 23.514 34.247 1.00 51.44 114 ALA A CA 1
ATOM 836 C C . ALA A 1 114 ? 2.709 23.953 32.970 1.00 51.44 114 ALA A C 1
ATOM 838 O O . ALA A 1 114 ? 3.776 24.552 33.006 1.00 51.44 114 ALA A O 1
ATOM 839 N N . GLY A 1 115 ? 2.007 23.794 31.851 1.00 47.97 115 GLY A N 1
ATOM 840 C CA . GLY A 1 115 ? 2.309 24.440 30.581 1.00 47.97 115 GLY A CA 1
ATOM 841 C C . GLY A 1 115 ? 1.077 24.429 29.690 1.00 47.97 115 GLY A C 1
ATOM 842 O O . GLY A 1 115 ? 1.064 23.777 28.656 1.00 47.97 115 GLY A O 1
ATOM 843 N N . ALA A 1 116 ? 0.010 25.096 30.132 1.00 55.22 116 ALA A N 1
ATOM 844 C CA . ALA A 1 116 ? -1.111 25.435 29.271 1.00 55.22 116 ALA A CA 1
ATOM 845 C C . ALA A 1 116 ? -0.676 26.578 28.340 1.00 55.22 116 ALA A C 1
ATOM 847 O O . ALA A 1 116 ? -0.494 27.705 28.796 1.00 55.22 116 ALA A O 1
ATOM 848 N N . LYS A 1 117 ? -0.535 26.297 27.043 1.00 59.78 117 LYS A N 1
ATOM 849 C CA . LYS A 1 117 ? -0.715 27.303 25.994 1.00 59.78 117 LYS A CA 1
ATOM 850 C C . LYS A 1 117 ? -1.853 26.838 25.091 1.00 59.78 117 LYS A C 1
ATOM 852 O O . LYS A 1 117 ? -1.805 25.757 24.512 1.00 59.78 117 LYS A O 1
ATOM 857 N N . LYS A 1 118 ? -2.906 27.653 25.107 1.00 61.41 118 LYS A N 1
ATOM 858 C CA . LYS A 1 118 ? -4.061 27.646 24.208 1.00 61.41 118 LYS A CA 1
ATOM 859 C C . LYS A 1 118 ? -3.608 28.015 22.777 1.00 61.41 118 LYS A C 1
ATOM 861 O O . LYS A 1 118 ? -2.515 28.565 22.640 1.00 61.41 118 LYS A O 1
ATOM 866 N N . PRO A 1 119 ? -4.443 27.732 21.763 1.00 55.66 119 PRO A N 1
ATOM 867 C CA . PRO A 1 119 ? -4.142 27.899 20.350 1.00 55.66 119 PRO A CA 1
ATOM 868 C C . PRO A 1 119 ? -4.348 29.350 19.909 1.00 55.66 119 PRO A C 1
ATOM 870 O O . PRO A 1 119 ? -5.167 30.060 20.496 1.00 55.66 119 PRO A O 1
ATOM 873 N N . GLU A 1 120 ? -3.647 29.734 18.851 1.00 55.50 120 GLU A N 1
ATOM 874 C CA . GLU A 1 120 ? -4.010 30.865 18.004 1.00 55.50 120 GLU A CA 1
ATOM 875 C C . GLU A 1 120 ? -4.379 30.294 16.630 1.00 55.50 120 GLU A C 1
ATOM 877 O O . GLU A 1 120 ? -3.724 29.375 16.132 1.00 55.50 120 GLU A O 1
ATOM 882 N N . ALA A 1 121 ? -5.510 30.768 16.131 1.00 53.44 121 ALA A N 1
ATOM 883 C CA . ALA A 1 121 ? -6.157 30.447 14.874 1.00 53.44 121 ALA A CA 1
ATOM 884 C C . ALA A 1 121 ? -6.355 31.783 14.152 1.00 53.44 121 ALA A C 1
ATOM 886 O O . ALA A 1 121 ? -6.776 32.712 14.831 1.00 53.44 121 ALA A O 1
ATOM 887 N N . GLU A 1 122 ? -6.048 31.845 12.857 1.00 52.03 122 GLU A N 1
ATOM 888 C CA . GLU A 1 122 ? -6.560 32.755 11.802 1.00 52.03 122 GLU A CA 1
ATOM 889 C C . GLU A 1 122 ? -5.751 32.421 10.521 1.00 52.03 122 GLU A C 1
ATOM 891 O O . GLU A 1 122 ? -4.548 32.182 10.633 1.00 52.03 122 GLU A O 1
ATOM 896 N N . GLU A 1 123 ? -6.408 31.960 9.443 1.00 46.56 123 GLU A N 1
ATOM 897 C CA . GLU A 1 123 ? -6.855 32.725 8.237 1.00 46.56 123 GLU A CA 1
ATOM 898 C C . GLU A 1 123 ? -5.666 33.060 7.306 1.00 46.56 123 GLU A C 1
ATOM 900 O O . GLU A 1 123 ? -4.667 33.598 7.772 1.00 46.56 123 GLU A O 1
ATOM 905 N N . ASP A 1 124 ? -5.548 32.460 6.115 1.00 59.84 124 ASP A N 1
ATOM 906 C CA . ASP A 1 124 ? -6.165 32.756 4.788 1.00 59.84 124 ASP A CA 1
ATOM 907 C C . ASP A 1 124 ? -6.075 31.456 3.941 1.00 59.84 124 ASP A C 1
ATOM 909 O O . ASP A 1 124 ? -5.082 30.737 4.083 1.00 59.84 124 ASP A O 1
ATOM 913 N N . ASP A 1 125 ? -6.981 30.981 3.077 1.00 59.62 125 ASP A N 1
ATOM 914 C CA . ASP A 1 125 ? -8.029 31.558 2.205 1.00 59.62 125 ASP A CA 1
ATOM 915 C C . ASP A 1 125 ? -7.541 32.488 1.070 1.00 59.62 125 ASP A C 1
ATOM 917 O O . ASP A 1 125 ? -7.733 33.693 1.110 1.00 59.62 125 ASP A O 1
ATOM 921 N N . GLU A 1 126 ? -6.921 31.883 0.049 1.00 62.78 126 GLU A N 1
ATOM 922 C CA . GLU A 1 126 ? -6.920 32.288 -1.377 1.00 62.78 126 GLU A CA 1
ATOM 923 C C . GLU A 1 126 ? -6.917 30.943 -2.140 1.00 62.78 126 GLU A C 1
ATOM 925 O O . GLU A 1 126 ? -5.986 30.150 -1.974 1.00 62.78 126 GLU A O 1
ATOM 930 N N . ASP A 1 127 ? -7.988 30.427 -2.749 1.00 58.69 127 ASP A N 1
ATOM 931 C CA . ASP A 1 127 ? -8.957 30.954 -3.731 1.00 58.69 127 ASP A CA 1
ATOM 932 C C . ASP A 1 127 ? -8.331 31.374 -5.073 1.00 58.69 127 ASP A C 1
ATOM 934 O O . ASP A 1 127 ? -7.383 32.150 -5.090 1.00 58.69 127 ASP A O 1
ATOM 938 N N . GLU A 1 128 ? -8.909 30.828 -6.155 1.00 49.88 128 GLU A N 1
ATOM 939 C CA . GLU A 1 128 ? -8.668 31.081 -7.596 1.00 49.88 128 GLU A CA 1
ATOM 940 C C . GLU A 1 128 ? -7.252 30.718 -8.138 1.00 49.88 128 GLU A C 1
ATOM 942 O O . GLU A 1 128 ? -6.226 31.002 -7.542 1.00 49.88 128 GLU A O 1
ATOM 947 N N . GLU A 1 129 ? -7.058 29.999 -9.248 1.00 53.38 129 GLU A N 1
ATOM 948 C CA . GLU A 1 129 ? -7.744 30.109 -10.532 1.00 53.38 129 GLU A CA 1
ATOM 949 C C . GLU A 1 129 ? -7.976 28.751 -11.218 1.00 53.38 129 GLU A C 1
ATOM 951 O O . GLU A 1 129 ? -7.130 27.854 -11.282 1.00 53.38 129 GLU A O 1
ATOM 956 N N . GLU A 1 130 ? -9.185 28.674 -11.750 1.00 52.25 130 GLU A N 1
ATOM 957 C CA . GLU A 1 130 ? -9.684 27.825 -12.815 1.00 52.25 130 GLU A CA 1
ATOM 958 C C . GLU A 1 130 ? -9.103 28.337 -14.150 1.00 52.25 130 GLU A C 1
ATOM 960 O O . GLU A 1 130 ? -9.362 29.475 -14.524 1.00 52.25 130 GLU A O 1
ATOM 965 N N . GLU A 1 131 ? -8.336 27.524 -14.881 1.00 55.22 131 GLU A N 1
ATOM 966 C CA . GLU A 1 131 ? -8.172 27.710 -16.332 1.00 55.22 131 GLU A CA 1
ATOM 967 C C . GLU A 1 131 ? -8.587 26.412 -17.033 1.00 55.22 131 GLU A C 1
ATOM 969 O O . GLU A 1 131 ? -7.853 25.422 -17.097 1.00 55.22 131 GLU A O 1
ATOM 974 N N . GLU A 1 132 ? -9.840 26.428 -17.494 1.00 53.06 132 GLU A N 1
ATOM 975 C CA . GLU A 1 132 ? -10.266 25.734 -18.703 1.00 53.06 132 GLU A CA 1
ATOM 976 C C . GLU A 1 132 ? -9.387 26.192 -19.874 1.00 53.06 132 GLU A C 1
ATOM 978 O O . GLU A 1 132 ? -9.279 27.387 -20.121 1.00 53.06 132 GLU A O 1
ATOM 983 N N . GLU A 1 133 ? -8.869 25.256 -20.663 1.00 53.97 133 GLU A N 1
ATOM 984 C CA . GLU A 1 133 ? -8.854 25.444 -22.114 1.00 53.97 133 GLU A CA 1
ATOM 985 C C . GLU A 1 133 ? -9.103 24.086 -22.782 1.00 53.97 133 GLU A C 1
ATOM 987 O O . GLU A 1 133 ? -8.250 23.195 -22.8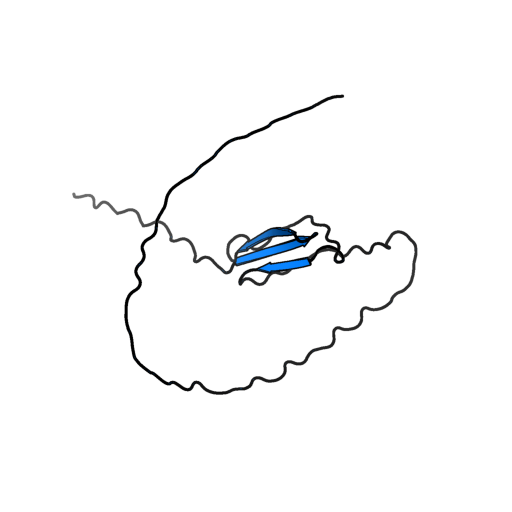32 1.00 53.97 133 GLU A O 1
ATOM 992 N N . GLU A 1 134 ? -10.350 23.915 -23.228 1.00 53.56 134 GLU A N 1
ATOM 993 C CA . GLU A 1 134 ? -10.676 23.090 -24.384 1.00 53.56 134 GLU A CA 1
ATOM 994 C C . GLU A 1 134 ? -9.902 23.636 -25.592 1.00 53.56 134 GLU A C 1
ATOM 996 O O . GLU A 1 134 ? -10.116 24.777 -25.987 1.00 53.56 134 GLU A O 1
ATOM 1001 N N . GLU A 1 135 ? -9.084 22.810 -26.240 1.00 55.22 135 GLU A N 1
ATOM 1002 C CA . GLU A 1 135 ? -8.870 22.950 -27.681 1.00 55.22 135 GLU A CA 1
ATOM 1003 C C . GLU A 1 135 ? -9.100 21.595 -28.355 1.00 55.22 135 GLU A C 1
ATOM 1005 O O . GLU A 1 135 ? -8.275 20.679 -28.368 1.00 55.22 135 GLU A O 1
ATOM 1010 N N . GLU A 1 136 ? -10.325 21.486 -28.855 1.00 60.66 136 GLU A N 1
ATOM 1011 C CA . GLU A 1 136 ? -10.734 20.680 -29.988 1.00 60.66 136 GLU A CA 1
ATOM 1012 C C . GLU A 1 136 ? -10.159 21.338 -31.257 1.00 60.66 136 GLU A C 1
ATOM 1014 O O . GLU A 1 136 ? -10.551 22.455 -31.577 1.00 60.66 136 GLU A O 1
ATOM 1019 N N . GLU A 1 137 ? -9.273 20.672 -32.006 1.00 59.56 137 GLU A N 1
ATOM 1020 C CA . GLU A 1 137 ? -9.108 20.973 -33.437 1.00 59.56 137 GLU A CA 1
ATOM 1021 C C . GLU A 1 137 ? -8.644 19.746 -34.255 1.00 59.56 137 GLU A C 1
ATOM 1023 O O . GLU A 1 137 ? -7.610 19.140 -33.974 1.00 59.56 137 GLU A O 1
ATOM 1028 N N . GLU A 1 138 ? -9.482 19.444 -35.261 1.00 54.62 138 GLU A N 1
ATOM 1029 C CA . GLU A 1 138 ? -9.365 18.600 -36.480 1.00 54.62 138 GLU A CA 1
ATOM 1030 C C . GLU A 1 138 ? -9.038 17.092 -36.427 1.00 54.62 138 GLU A C 1
ATOM 1032 O O . GLU A 1 138 ? -7.874 16.677 -36.224 1.00 54.62 138 GLU A O 1
#

Organism: NCBI:txid1333877

pLDDT: mean 76.22, std 18.84, range [46.56, 98.44]

Secondary structure (DSSP, 8-state):
-----PPPPPPPPPPP---EEEEEEEETTEEEEEEEEETTS-----------TTTEEEEEEESS----------TTTTS------PPPPPP-----------------------------------------------

Radius of gyration: 28.55 Å; chains: 1; bounding box: 73×55×79 Å

InterPro domains:
  IPR041232 Nucleoplasmin-like domain [PF17800] (21-72)

Foldseek 3Di:
DDDPDDDDDDDDDDPDWAWKKWKWKAFPNDIDTPDIDTPVPRHDDDDDDDDDPVGIDIDMDIDDDDDDDDDDDDPPPPDDDDDDDDPDDDDDDDDPDDDDDDDDDDDDDDDDDDDDDDDDDDDDDDDDDDDDDDDDDD

Sequence (138 aa):
AARSARRPAPPPRPPPAGPAAKVFVERGGEKYAVACLKEGGQECCALDLFLDLKEAKLSVGGKATVHLTGYFESEKMDDESEDSEAPAKPAKSLPKALPKAEPKAEAKKASPKAGAKKPEAEEDDEDEEEEEEEEEEE